Protein AF-A0A4V5PQX5-F1 (afdb_monomer)

Solvent-accessible surface area (backbone atoms only — not comparable to full-atom values): 7626 Å² total; per-residue (Å²): 129,47,77,44,78,38,43,37,79,51,94,68,30,77,44,73,48,63,90,80,36,66,63,8,45,30,37,39,37,31,41,56,59,73,86,83,55,95,91,57,80,76,55,46,32,39,42,31,38,39,32,34,39,62,54,90,82,77,49,93,65,77,46,75,48,79,41,60,74,41,78,43,67,68,78,86,51,63,63,42,71,39,34,39,34,34,36,57,45,34,53,44,33,40,39,43,49,46,42,51,78,71,55,86,45,55,33,40,39,38,43,41,62,45,86,37,58,74,92,56,52,34,59,43,72,50,86,76,75,85,78,83,123

Structure (mmCIF, N/CA/C/O backbone):
data_AF-A0A4V5PQX5-F1
#
_entry.id   AF-A0A4V5PQX5-F1
#
loop_
_atom_site.group_PDB
_atom_site.id
_atom_site.type_symbol
_atom_site.label_atom_id
_atom_site.label_alt_id
_atom_site.label_comp_id
_atom_site.label_asym_id
_atom_site.label_entity_id
_atom_site.label_seq_id
_atom_site.pdbx_PDB_ins_code
_atom_site.Cartn_x
_atom_site.Cartn_y
_atom_site.Cartn_z
_atom_site.occupancy
_atom_site.B_iso_or_equiv
_atom_site.auth_seq_id
_atom_site.auth_comp_id
_atom_site.auth_asym_id
_atom_site.auth_atom_id
_atom_site.pdbx_PDB_model_num
ATOM 1 N N . MET A 1 1 ? -12.149 12.493 0.601 1.00 58.47 1 MET A N 1
ATOM 2 C CA . MET A 1 1 ? -11.239 11.734 -0.302 1.00 58.47 1 MET A CA 1
ATOM 3 C C . MET A 1 1 ? -9.829 12.240 -0.055 1.00 58.47 1 MET A C 1
ATOM 5 O O . MET A 1 1 ? -9.663 13.451 -0.126 1.00 58.47 1 MET A O 1
ATOM 9 N N . SER A 1 2 ? -8.850 11.377 0.241 1.00 69.88 2 SER A N 1
ATOM 10 C CA . SER A 1 2 ? -7.448 11.795 0.415 1.00 69.88 2 SER A CA 1
ATOM 11 C C . SER A 1 2 ? -6.556 11.138 -0.638 1.00 69.88 2 SER A C 1
ATOM 13 O O . SER A 1 2 ? -6.621 9.932 -0.871 1.00 69.88 2 SER A O 1
ATOM 15 N N . VAL A 1 3 ? -5.757 11.960 -1.318 1.00 80.88 3 VAL A N 1
ATOM 16 C CA . VAL A 1 3 ? -4.739 11.525 -2.279 1.00 80.88 3 VAL A CA 1
ATOM 17 C C . VAL A 1 3 ? -3.390 11.927 -1.707 1.00 80.88 3 VAL A C 1
ATOM 19 O O . VAL A 1 3 ? -3.199 13.094 -1.375 1.00 80.88 3 VAL A O 1
ATOM 22 N N . ALA A 1 4 ? -2.471 10.975 -1.614 1.00 88.56 4 ALA A N 1
ATOM 23 C CA . ALA A 1 4 ? -1.102 11.200 -1.175 1.00 88.56 4 ALA A CA 1
ATOM 24 C C . ALA A 1 4 ? -0.114 10.612 -2.184 1.00 88.56 4 ALA A C 1
ATOM 26 O O . ALA A 1 4 ? -0.454 9.718 -2.962 1.00 88.56 4 ALA A O 1
ATOM 27 N N . GLU A 1 5 ? 1.107 11.126 -2.174 1.00 92.00 5 GLU A N 1
ATOM 28 C CA . GLU A 1 5 ? 2.236 10.538 -2.884 1.00 92.00 5 GLU A CA 1
ATOM 29 C C . GLU A 1 5 ? 3.090 9.752 -1.889 1.00 92.00 5 GLU A C 1
ATOM 31 O O . GLU A 1 5 ? 3.275 10.184 -0.750 1.00 92.00 5 GLU A O 1
ATOM 36 N N . ILE A 1 6 ? 3.566 8.587 -2.315 1.00 91.62 6 ILE A N 1
ATOM 37 C CA . ILE A 1 6 ? 4.528 7.765 -1.591 1.00 91.62 6 ILE A CA 1
ATOM 38 C C . ILE A 1 6 ? 5.789 7.621 -2.440 1.00 91.62 6 ILE A C 1
ATOM 40 O O . ILE A 1 6 ? 5.716 7.529 -3.666 1.00 91.62 6 ILE A O 1
ATOM 44 N N . ASP A 1 7 ? 6.937 7.593 -1.783 1.00 91.25 7 ASP A N 1
ATOM 45 C CA . ASP A 1 7 ? 8.255 7.620 -2.408 1.00 91.25 7 ASP A CA 1
ATOM 46 C C . ASP A 1 7 ? 9.102 6.455 -1.895 1.00 91.25 7 ASP A C 1
ATOM 48 O O . ASP A 1 7 ? 9.096 6.154 -0.696 1.00 91.25 7 ASP A O 1
ATOM 52 N N . SER A 1 8 ? 9.811 5.777 -2.798 1.00 90.75 8 SER A N 1
ATOM 53 C CA . SER A 1 8 ? 10.628 4.615 -2.446 1.00 90.75 8 SER A CA 1
ATOM 54 C C . SER A 1 8 ? 11.851 4.963 -1.593 1.00 90.75 8 SER A C 1
ATOM 56 O O . SER A 1 8 ? 12.416 4.088 -0.945 1.00 90.75 8 SER A O 1
ATOM 58 N N . GLU A 1 9 ? 12.282 6.224 -1.603 1.00 91.00 9 GLU A N 1
ATOM 59 C CA . GLU A 1 9 ? 13.392 6.730 -0.787 1.00 91.00 9 GLU A CA 1
ATOM 60 C C . GLU A 1 9 ? 12.913 7.423 0.499 1.00 91.00 9 GLU A C 1
ATOM 62 O O . GLU A 1 9 ? 13.726 7.781 1.357 1.00 91.00 9 GLU A O 1
ATOM 67 N N . ALA A 1 10 ? 11.600 7.611 0.677 1.00 89.62 10 ALA A N 1
ATOM 68 C CA . ALA A 1 10 ? 11.081 8.199 1.903 1.00 89.62 10 ALA A CA 1
ATOM 69 C C . ALA A 1 10 ? 11.298 7.256 3.091 1.00 89.62 10 ALA A C 1
ATOM 71 O O . ALA A 1 10 ? 10.912 6.088 3.079 1.00 89.62 10 ALA A O 1
ATOM 72 N N . ARG A 1 11 ? 11.830 7.811 4.187 1.00 84.75 11 ARG A N 1
ATOM 73 C CA . ARG A 1 11 ? 11.970 7.094 5.465 1.00 84.75 11 ARG A CA 1
ATOM 74 C C . ARG A 1 11 ? 10.629 6.553 5.969 1.00 84.75 11 ARG A C 1
ATOM 76 O O . ARG A 1 11 ? 10.596 5.526 6.641 1.00 84.75 11 ARG A O 1
ATOM 83 N N . GLN A 1 12 ? 9.543 7.273 5.691 1.00 86.00 12 GLN A N 1
ATOM 84 C CA . GLN A 1 12 ? 8.197 6.863 6.054 1.00 86.00 12 GLN A CA 1
ATOM 85 C C . GLN A 1 12 ? 7.172 7.463 5.091 1.00 86.00 12 GLN A C 1
ATOM 87 O O . GLN A 1 12 ? 7.163 8.672 4.871 1.00 86.00 12 GLN A O 1
ATOM 92 N N . ASN A 1 13 ? 6.275 6.623 4.576 1.00 92.62 13 ASN A N 1
ATOM 93 C CA . ASN A 1 13 ? 5.156 7.042 3.740 1.00 92.62 13 ASN A CA 1
ATOM 94 C C . ASN A 1 13 ? 3.856 6.945 4.545 1.00 92.62 13 ASN A C 1
ATOM 96 O O . ASN A 1 13 ? 3.280 5.865 4.667 1.00 92.62 13 ASN A O 1
ATOM 100 N N . ILE A 1 14 ? 3.414 8.056 5.137 1.00 91.69 14 ILE A N 1
ATOM 101 C CA . ILE A 1 14 ? 2.181 8.105 5.934 1.00 91.69 14 ILE A CA 1
ATOM 102 C C . ILE A 1 14 ? 1.049 8.692 5.099 1.00 91.69 14 ILE A C 1
ATOM 104 O O . ILE A 1 14 ? 1.181 9.777 4.539 1.00 91.69 14 ILE A O 1
ATOM 108 N N . VAL A 1 15 ? -0.095 8.012 5.103 1.00 89.69 15 VAL A N 1
ATOM 109 C CA . VAL A 1 15 ? -1.344 8.532 4.551 1.00 89.69 15 VAL A CA 1
ATOM 110 C C . VAL A 1 15 ? -2.418 8.494 5.629 1.00 89.69 15 VAL A C 1
ATOM 112 O O . VAL A 1 15 ? -2.787 7.431 6.137 1.00 89.69 15 VAL A O 1
ATOM 115 N N . GLU A 1 16 ? -2.906 9.671 6.008 1.00 88.75 16 GLU A N 1
ATOM 116 C CA . GLU A 1 16 ? -3.970 9.801 6.998 1.00 88.75 16 GLU A CA 1
ATOM 117 C C . GLU A 1 16 ? -5.338 9.524 6.372 1.00 88.75 16 GLU A C 1
ATOM 119 O O . GLU A 1 16 ? -5.639 9.925 5.239 1.00 88.75 16 GLU A O 1
ATOM 124 N N . THR A 1 17 ? -6.165 8.806 7.126 1.00 86.25 17 THR A N 1
ATOM 125 C CA . THR A 1 17 ? -7.533 8.492 6.725 1.00 86.25 17 THR A CA 1
ATOM 126 C C . THR A 1 17 ? -8.455 9.633 7.127 1.00 86.25 17 THR A C 1
ATOM 128 O O . THR A 1 17 ? -8.325 10.208 8.206 1.00 86.25 17 THR A O 1
ATOM 131 N N . ASP A 1 18 ? -9.424 9.940 6.272 1.00 83.06 18 ASP A N 1
ATOM 132 C CA . ASP A 1 18 ? -10.481 10.890 6.596 1.00 83.06 18 ASP A CA 1
ATOM 133 C C . ASP A 1 18 ? -11.392 10.292 7.693 1.00 83.06 18 ASP A C 1
ATOM 135 O O . ASP A 1 18 ? -11.958 9.210 7.493 1.00 83.06 18 ASP A O 1
ATOM 139 N N . PRO A 1 19 ? -11.579 10.971 8.844 1.00 76.44 19 PRO A N 1
ATOM 140 C CA . PRO A 1 19 ? -12.471 10.521 9.914 1.00 76.44 19 PRO A CA 1
ATOM 141 C C . PRO A 1 19 ? -13.898 10.187 9.458 1.00 76.44 19 PRO A C 1
ATOM 143 O O . PRO A 1 19 ? -14.596 9.436 10.144 1.00 76.44 19 PRO A O 1
ATOM 146 N N . LEU A 1 20 ? -14.334 10.742 8.323 1.00 80.25 20 LEU A N 1
ATOM 147 C CA . LEU A 1 20 ? -15.658 10.544 7.745 1.00 80.25 20 LEU A CA 1
ATOM 148 C C . LEU A 1 20 ? -15.780 9.265 6.898 1.00 80.25 20 LEU A C 1
ATOM 150 O O . LEU A 1 20 ? -16.892 8.929 6.496 1.00 80.25 20 LEU A O 1
ATOM 154 N N . PHE A 1 21 ? -14.704 8.504 6.647 1.00 76.75 21 PHE A N 1
ATOM 155 C CA . PHE A 1 21 ? -14.729 7.298 5.791 1.00 76.75 21 PHE A CA 1
ATOM 156 C C . PHE A 1 21 ? -15.464 6.075 6.372 1.00 76.75 21 PHE A C 1
ATOM 158 O O . PHE A 1 21 ? -15.353 4.967 5.855 1.00 76.75 21 PHE A O 1
ATOM 165 N N . GLY A 1 22 ? -16.301 6.258 7.392 1.00 73.94 22 GLY A N 1
ATOM 166 C CA . GLY A 1 22 ? -17.182 5.200 7.878 1.00 73.94 22 GLY A CA 1
ATOM 167 C C . GLY A 1 22 ? -16.427 4.088 8.607 1.00 73.94 22 GLY A C 1
ATOM 168 O O . GLY A 1 22 ? -15.554 4.368 9.430 1.00 73.94 22 GLY A O 1
ATOM 169 N N . ALA A 1 23 ? -16.843 2.837 8.403 1.00 75.25 23 ALA A N 1
ATOM 170 C CA . ALA A 1 23 ? -16.350 1.679 9.154 1.00 75.25 23 ALA A CA 1
ATOM 171 C C . ALA A 1 23 ? -15.072 1.056 8.574 1.00 75.25 23 ALA A C 1
ATOM 173 O O . ALA A 1 23 ? -14.334 0.424 9.319 1.00 75.25 23 ALA A O 1
ATOM 174 N N . SER A 1 24 ? -14.788 1.252 7.287 1.00 75.06 24 SER A N 1
ATOM 175 C CA . SER A 1 24 ? -13.594 0.717 6.629 1.00 75.06 24 SER A CA 1
ATOM 176 C C . SER A 1 24 ? -13.126 1.642 5.513 1.00 75.06 24 SER A C 1
ATOM 178 O O . SER A 1 24 ? -13.904 2.360 4.885 1.00 75.06 24 SER A O 1
ATOM 180 N N . THR A 1 25 ? -11.818 1.643 5.284 1.00 82.81 25 THR A N 1
ATOM 181 C CA . THR A 1 25 ? -11.166 2.424 4.233 1.00 82.81 25 THR A CA 1
ATOM 182 C C . THR A 1 25 ? -10.426 1.473 3.317 1.00 82.81 25 THR A C 1
ATOM 184 O O . THR A 1 25 ? -9.761 0.549 3.781 1.00 82.81 25 THR A O 1
ATOM 187 N N . HIS A 1 26 ? -10.561 1.689 2.018 1.00 85.44 26 HIS A N 1
ATOM 188 C CA . HIS A 1 26 ? -9.775 1.000 1.009 1.00 85.44 26 HIS A CA 1
ATOM 189 C C . HIS A 1 26 ? -8.708 1.948 0.476 1.00 85.44 26 HIS A C 1
ATOM 191 O O . HIS A 1 26 ? -8.867 3.172 0.489 1.00 85.44 26 HIS A O 1
ATOM 197 N N . CYS A 1 27 ? -7.627 1.359 -0.009 1.00 88.62 27 CYS A N 1
ATOM 198 C CA . CYS A 1 27 ? -6.512 2.060 -0.607 1.00 88.62 27 CYS A CA 1
ATOM 199 C C . CYS A 1 27 ? -6.302 1.558 -2.032 1.00 88.62 27 CYS A C 1
ATOM 201 O O . CYS A 1 27 ? -6.224 0.354 -2.271 1.00 88.62 27 CYS A O 1
ATOM 203 N N . ILE A 1 28 ? -6.141 2.487 -2.966 1.00 89.19 28 ILE A N 1
ATOM 204 C CA . ILE A 1 28 ? -5.715 2.212 -4.334 1.00 89.19 28 ILE A CA 1
ATOM 205 C C . ILE A 1 28 ? -4.303 2.765 -4.502 1.00 89.19 28 ILE A C 1
ATOM 207 O O . ILE A 1 28 ? -4.064 3.944 -4.238 1.00 89.19 28 ILE A O 1
ATOM 211 N N . VAL A 1 29 ? -3.383 1.924 -4.969 1.00 87.31 29 VAL A N 1
ATOM 212 C CA . VAL A 1 29 ? -2.020 2.321 -5.332 1.00 87.31 29 VAL A CA 1
ATOM 213 C C . VAL A 1 29 ? -1.952 2.458 -6.847 1.00 87.31 29 VAL A C 1
ATOM 215 O O . VAL A 1 29 ? -2.251 1.519 -7.587 1.00 87.31 29 VAL A O 1
ATOM 218 N N . ILE A 1 30 ? -1.576 3.645 -7.305 1.00 86.81 30 ILE A N 1
ATOM 219 C CA . ILE A 1 30 ? -1.431 4.004 -8.713 1.00 86.81 30 ILE A CA 1
ATOM 220 C C . ILE A 1 30 ? 0.037 4.310 -8.948 1.00 86.81 30 ILE A C 1
ATOM 222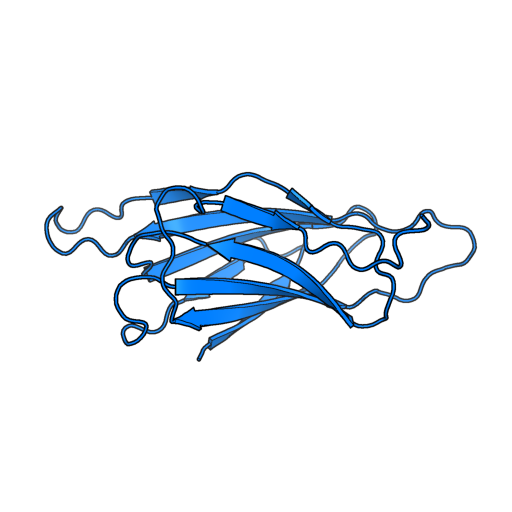 O O . ILE A 1 30 ? 0.579 5.227 -8.333 1.00 86.81 30 ILE A O 1
ATOM 226 N N . MET A 1 31 ? 0.670 3.583 -9.857 1.00 86.25 31 MET A N 1
ATOM 227 C CA . MET A 1 31 ? 2.073 3.805 -10.190 1.00 86.25 31 MET A CA 1
ATOM 228 C C . MET A 1 31 ? 2.216 4.471 -11.547 1.00 86.25 31 MET A C 1
ATOM 230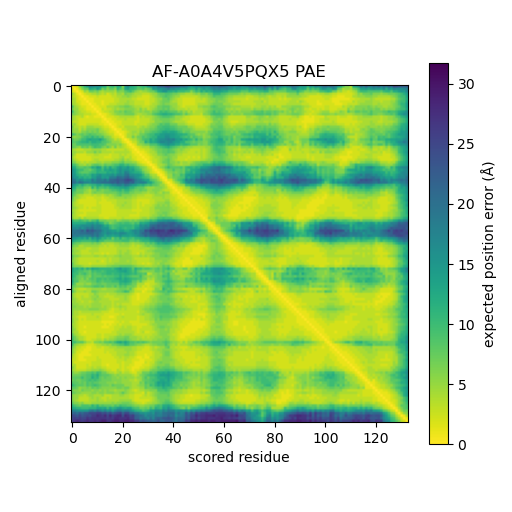 O O . MET A 1 31 ? 1.418 4.231 -12.459 1.00 86.25 31 MET A O 1
ATOM 234 N N . GLU A 1 32 ? 3.237 5.314 -11.656 1.00 77.81 32 GLU A N 1
ATOM 235 C CA . GLU A 1 32 ? 3.707 5.865 -12.919 1.00 77.81 32 GLU A CA 1
ATOM 236 C C . GLU A 1 32 ? 5.049 5.219 -13.267 1.00 77.81 32 GLU A C 1
ATOM 238 O O . GLU A 1 32 ? 5.944 5.124 -12.429 1.00 77.81 32 GLU A O 1
ATOM 243 N N . GLN A 1 33 ? 5.164 4.722 -14.496 1.00 67.75 33 GLN A N 1
ATOM 244 C CA . GLN A 1 33 ? 6.377 4.080 -14.974 1.00 67.75 33 GLN A CA 1
ATOM 245 C C . GLN A 1 33 ? 7.414 5.148 -15.342 1.00 67.75 33 GLN A C 1
ATOM 247 O O . GLN A 1 33 ? 7.102 6.026 -16.158 1.00 67.75 33 GLN A O 1
ATOM 252 N N . PRO A 1 34 ? 8.651 5.073 -14.817 1.00 64.62 34 PRO A N 1
ATOM 253 C CA . PRO A 1 34 ? 9.744 5.863 -15.366 1.00 64.62 34 PRO A CA 1
ATOM 254 C C . PRO A 1 34 ? 10.014 5.438 -16.823 1.00 64.62 34 PRO A C 1
ATOM 256 O O . PRO A 1 34 ? 9.658 4.322 -17.212 1.00 64.62 34 PRO A O 1
ATOM 259 N N . PRO A 1 35 ? 10.624 6.297 -17.659 1.00 64.44 35 PRO A N 1
ATOM 260 C CA . PRO A 1 35 ? 10.969 5.934 -19.030 1.00 64.44 35 PRO A CA 1
ATOM 261 C C . PRO A 1 35 ? 11.744 4.612 -19.071 1.00 64.44 35 PRO A C 1
ATOM 263 O O . PRO A 1 35 ? 12.763 4.468 -18.398 1.00 64.44 35 PRO A O 1
ATOM 266 N N . LEU A 1 36 ? 11.256 3.648 -19.854 1.00 64.12 36 LEU A N 1
ATOM 267 C CA . LEU A 1 36 ? 11.968 2.393 -20.068 1.00 64.12 36 LEU A CA 1
ATOM 268 C C . LEU A 1 36 ? 13.218 2.660 -20.908 1.00 64.12 36 LEU A C 1
ATOM 270 O O . LEU A 1 36 ? 13.124 3.177 -22.022 1.00 64.12 36 LEU A O 1
ATOM 274 N N . VAL A 1 37 ? 14.381 2.282 -20.384 1.00 65.31 37 VAL A N 1
ATOM 275 C CA . VAL A 1 37 ? 15.628 2.230 -21.151 1.00 65.31 37 VAL A CA 1
ATOM 276 C C . VAL A 1 37 ? 15.703 0.844 -21.791 1.00 65.31 37 VAL A C 1
ATOM 278 O O . VAL A 1 37 ? 15.587 -0.153 -21.086 1.00 65.31 37 VAL A O 1
ATOM 281 N N . ALA A 1 38 ? 15.858 0.782 -23.118 1.00 60.28 38 ALA A N 1
ATOM 282 C CA . ALA A 1 38 ? 15.670 -0.435 -23.921 1.00 60.28 38 ALA A CA 1
ATOM 283 C C . ALA A 1 38 ? 16.519 -1.650 -23.486 1.00 60.28 38 ALA A C 1
ATOM 285 O O . ALA A 1 38 ? 16.118 -2.782 -23.737 1.00 60.28 38 ALA A O 1
ATOM 286 N N . ASP A 1 39 ? 17.640 -1.416 -22.798 1.00 71.56 39 ASP A N 1
ATOM 287 C CA . ASP A 1 39 ? 18.592 -2.455 -22.388 1.00 71.56 39 ASP A CA 1
ATOM 288 C C . ASP A 1 39 ? 18.467 -2.876 -20.909 1.00 71.56 39 ASP A C 1
ATOM 290 O O . ASP A 1 39 ? 19.281 -3.662 -20.422 1.00 71.56 39 ASP A O 1
ATOM 294 N N . GLN A 1 40 ? 17.481 -2.359 -20.164 1.00 70.69 40 GLN A N 1
ATOM 295 C CA . GLN A 1 40 ? 17.289 -2.688 -18.746 1.00 70.69 40 GLN A CA 1
ATOM 296 C C . GLN A 1 40 ? 16.071 -3.596 -18.521 1.00 70.69 40 GLN A C 1
ATOM 298 O O . GLN A 1 40 ? 15.051 -3.442 -19.200 1.00 70.69 40 GLN A O 1
ATOM 303 N N . PRO A 1 41 ? 16.142 -4.541 -17.559 1.00 74.44 41 PRO A N 1
ATOM 304 C CA . PRO A 1 41 ? 14.973 -5.321 -17.177 1.00 74.44 41 PRO A CA 1
ATOM 305 C C . PRO A 1 41 ? 13.860 -4.389 -16.668 1.00 74.44 41 PRO A C 1
ATOM 307 O O . PRO A 1 41 ? 14.159 -3.345 -16.079 1.00 74.44 41 PRO A O 1
ATOM 310 N N . PRO A 1 42 ? 12.576 -4.744 -16.864 1.00 77.44 42 PRO A N 1
ATOM 311 C CA . PRO A 1 42 ? 11.485 -3.952 -16.323 1.00 77.44 42 PRO A CA 1
ATOM 312 C C . PRO A 1 42 ? 11.600 -3.848 -14.797 1.00 77.44 42 PRO A C 1
ATOM 314 O O . PRO A 1 42 ? 11.834 -4.872 -14.150 1.00 77.44 42 PRO A O 1
ATOM 317 N N . PRO A 1 43 ? 11.394 -2.653 -14.223 1.00 79.94 43 PRO A N 1
ATOM 318 C CA . PRO A 1 43 ? 11.440 -2.467 -12.781 1.00 79.94 43 PRO A CA 1
ATOM 319 C C . PRO A 1 43 ? 10.385 -3.307 -12.059 1.00 79.94 43 PRO A C 1
ATOM 321 O O . PRO A 1 43 ? 9.264 -3.490 -12.557 1.00 79.94 43 PRO A O 1
ATOM 324 N N . GLN A 1 44 ? 10.739 -3.769 -10.864 1.00 86.00 44 GLN A N 1
ATOM 325 C CA . GLN A 1 44 ? 9.814 -4.341 -9.897 1.00 86.00 44 GLN A CA 1
ATOM 326 C C . GLN A 1 44 ? 9.742 -3.469 -8.655 1.00 86.00 44 GLN A C 1
ATOM 328 O O . GLN A 1 44 ? 10.723 -2.886 -8.185 1.00 86.00 44 GLN A O 1
ATOM 333 N N . TRP A 1 45 ? 8.556 -3.444 -8.065 1.00 89.19 45 TRP A N 1
ATOM 334 C CA . TRP A 1 45 ? 8.315 -2.695 -6.848 1.00 89.19 45 TRP A CA 1
ATOM 335 C C . TRP A 1 45 ? 7.721 -3.574 -5.772 1.00 89.19 45 TRP A C 1
ATOM 337 O O . TRP A 1 45 ? 6.974 -4.507 -6.061 1.00 89.19 45 TRP A O 1
ATOM 347 N N . ARG A 1 46 ? 8.028 -3.267 -4.515 1.00 92.25 46 ARG A N 1
ATOM 348 C CA . ARG A 1 46 ? 7.421 -3.940 -3.365 1.00 92.25 46 ARG A CA 1
ATOM 349 C C . ARG A 1 46 ? 6.594 -2.944 -2.588 1.00 92.25 46 ARG A C 1
ATOM 351 O O . ARG A 1 46 ? 7.075 -1.859 -2.269 1.00 92.25 46 ARG A O 1
ATOM 358 N N . VAL A 1 47 ? 5.356 -3.318 -2.294 1.00 91.69 47 VAL A N 1
ATOM 359 C CA . VAL A 1 47 ? 4.432 -2.505 -1.504 1.00 91.69 47 VAL A CA 1
ATOM 360 C C . VAL A 1 47 ? 3.959 -3.332 -0.322 1.00 91.69 47 VAL A C 1
ATOM 362 O O . VAL A 1 47 ? 3.444 -4.434 -0.499 1.00 91.69 47 VAL A O 1
ATOM 365 N N . SER A 1 48 ? 4.104 -2.791 0.880 1.00 92.56 48 SER A N 1
ATOM 366 C CA . SER A 1 48 ? 3.423 -3.278 2.080 1.00 92.56 48 SER A CA 1
ATOM 367 C C . SER A 1 48 ? 2.864 -2.106 2.877 1.00 92.56 48 SER A C 1
ATOM 369 O O . SER A 1 48 ? 3.211 -0.946 2.627 1.00 92.56 48 SER A O 1
ATOM 371 N N . ALA A 1 49 ? 1.957 -2.389 3.809 1.00 93.06 49 ALA A N 1
ATOM 372 C CA . ALA A 1 49 ? 1.341 -1.359 4.631 1.00 93.06 49 ALA A CA 1
ATOM 373 C C . ALA A 1 49 ? 1.084 -1.852 6.055 1.00 93.06 49 ALA A C 1
ATOM 375 O O . ALA A 1 49 ? 0.580 -2.954 6.249 1.00 93.06 49 ALA A O 1
ATOM 376 N N . THR A 1 50 ? 1.357 -0.990 7.027 1.00 93.25 50 THR A N 1
ATOM 377 C CA . THR A 1 50 ? 0.931 -1.140 8.419 1.00 93.25 50 THR A CA 1
ATOM 378 C C . THR A 1 50 ? -0.201 -0.158 8.691 1.00 93.25 50 THR A C 1
ATOM 380 O O . THR A 1 50 ? -0.096 1.038 8.400 1.00 93.25 50 THR A O 1
ATOM 383 N N . LEU A 1 51 ? -1.293 -0.657 9.255 1.00 91.38 51 LEU A N 1
ATOM 384 C CA . LEU A 1 51 ? -2.499 0.101 9.561 1.00 91.38 51 LEU A CA 1
ATOM 385 C C . LEU A 1 51 ? -2.530 0.421 11.044 1.00 91.38 51 LEU A C 1
ATOM 387 O O . LEU A 1 51 ? -2.447 -0.489 11.862 1.00 91.38 51 LEU A O 1
ATOM 391 N N . THR A 1 52 ? -2.720 1.687 11.395 1.00 91.62 52 THR A N 1
ATOM 392 C CA . THR A 1 52 ? -3.120 2.068 12.752 1.00 91.62 52 THR A CA 1
ATOM 393 C C . THR A 1 52 ? -4.637 2.122 12.801 1.00 91.62 52 THR A C 1
ATOM 395 O O . THR A 1 52 ? -5.256 2.897 12.066 1.00 91.62 52 THR A O 1
ATOM 398 N N . LEU A 1 53 ? -5.243 1.300 13.650 1.00 88.06 53 LEU A N 1
ATOM 399 C CA . LEU A 1 53 ? -6.691 1.199 13.785 1.00 88.06 53 LEU A CA 1
ATOM 400 C C . LEU A 1 53 ? -7.222 2.247 14.757 1.00 88.06 53 LEU A C 1
ATOM 402 O O . LEU A 1 53 ? -6.598 2.548 15.775 1.00 88.06 53 LEU A O 1
ATOM 406 N N . ARG A 1 54 ? -8.414 2.761 14.456 1.00 79.12 54 ARG A N 1
ATOM 407 C CA . ARG A 1 54 ? -9.179 3.600 15.373 1.00 79.12 54 ARG A CA 1
ATOM 408 C C . ARG A 1 54 ? -10.115 2.709 16.174 1.00 79.12 54 ARG A C 1
ATOM 410 O O . ARG A 1 54 ? -11.206 2.382 15.708 1.00 79.12 54 ARG A O 1
ATOM 417 N N . ASP A 1 55 ? -9.689 2.341 17.373 1.00 69.06 55 ASP A N 1
ATOM 418 C CA . ASP A 1 55 ? -10.524 1.618 18.324 1.00 69.06 55 ASP A CA 1
ATOM 419 C C . ASP A 1 55 ? -10.997 2.564 19.438 1.00 69.06 55 ASP A C 1
ATOM 421 O O . ASP A 1 55 ? -10.198 3.103 20.199 1.00 69.06 55 ASP A O 1
ATOM 425 N N . ASN A 1 56 ? -12.311 2.788 19.524 1.00 60.56 56 ASN A N 1
ATOM 426 C CA . ASN A 1 56 ? -12.907 3.617 20.576 1.00 60.56 56 ASN A CA 1
ATOM 427 C C . ASN A 1 56 ? -13.124 2.844 21.895 1.00 60.56 56 ASN A C 1
ATOM 429 O O . ASN A 1 56 ? -13.440 3.459 22.911 1.00 60.56 56 ASN A O 1
ATOM 433 N N . VAL A 1 57 ? -13.002 1.515 21.879 1.00 65.12 57 VAL A N 1
ATOM 434 C CA . VAL A 1 57 ? -13.303 0.594 22.986 1.00 65.12 57 VAL A CA 1
ATOM 435 C C . VAL A 1 57 ? -12.024 0.139 23.698 1.00 65.12 57 VAL A C 1
ATOM 437 O O . VAL A 1 57 ? -12.020 0.042 24.923 1.00 65.12 57 VAL A O 1
ATOM 440 N N . LEU A 1 58 ? -10.921 -0.080 22.972 1.00 58.69 58 LEU A N 1
ATOM 441 C CA . LEU A 1 58 ? -9.639 -0.559 23.530 1.00 58.69 58 LEU A CA 1
ATOM 442 C C . LEU A 1 58 ? -8.760 0.533 24.186 1.00 58.69 58 LEU A C 1
ATOM 444 O O . LEU A 1 58 ? -7.651 0.253 24.645 1.00 58.69 58 LEU A O 1
ATOM 448 N N . GLY A 1 59 ? -9.253 1.769 24.299 1.00 59.12 59 GLY A N 1
ATOM 449 C CA . GLY A 1 59 ? -8.538 2.879 24.939 1.00 59.12 59 GLY A CA 1
ATOM 450 C C . GLY A 1 59 ? -7.549 3.598 24.009 1.00 59.12 59 GLY A C 1
ATOM 451 O O . GLY A 1 59 ? -7.659 3.539 22.794 1.00 59.12 59 GLY A O 1
ATOM 452 N N . LYS A 1 60 ? -6.583 4.337 24.579 1.00 62.25 60 LYS A N 1
ATOM 453 C CA . LYS A 1 60 ? -5.650 5.211 23.826 1.00 62.25 60 LYS A CA 1
ATOM 454 C C . LYS A 1 60 ? -4.508 4.475 23.113 1.00 62.25 60 LYS A C 1
ATOM 456 O O . LYS A 1 60 ? -3.685 5.125 22.471 1.00 62.25 60 LYS A O 1
ATOM 461 N N . ASN A 1 61 ? -4.404 3.158 23.272 1.00 71.06 61 ASN A N 1
ATOM 462 C CA . ASN A 1 61 ? -3.288 2.410 22.710 1.00 71.06 61 ASN A CA 1
ATOM 463 C C . ASN A 1 61 ? -3.554 2.129 21.227 1.00 71.06 61 ASN A C 1
ATOM 465 O O . ASN A 1 61 ? -4.567 1.503 20.910 1.00 71.06 61 ASN A O 1
ATOM 469 N N . PRO A 1 62 ? -2.670 2.569 20.316 1.00 75.00 62 PRO A N 1
ATOM 470 C CA . PRO A 1 62 ? -2.846 2.315 18.897 1.00 75.00 62 PRO A CA 1
ATOM 471 C C . PRO A 1 62 ? -2.716 0.815 18.627 1.00 75.00 62 PRO A C 1
ATOM 473 O O . PRO A 1 62 ? -1.678 0.213 18.899 1.00 75.00 62 PRO A O 1
ATOM 476 N N . VAL A 1 63 ? -3.768 0.215 18.074 1.00 87.25 63 VAL A N 1
ATOM 477 C CA . VAL A 1 63 ? -3.714 -1.158 17.564 1.00 87.25 63 VAL A CA 1
ATOM 478 C C . VAL A 1 63 ? -3.154 -1.107 16.150 1.00 87.25 63 VAL A C 1
ATOM 480 O O . VAL A 1 63 ? -3.612 -0.306 15.33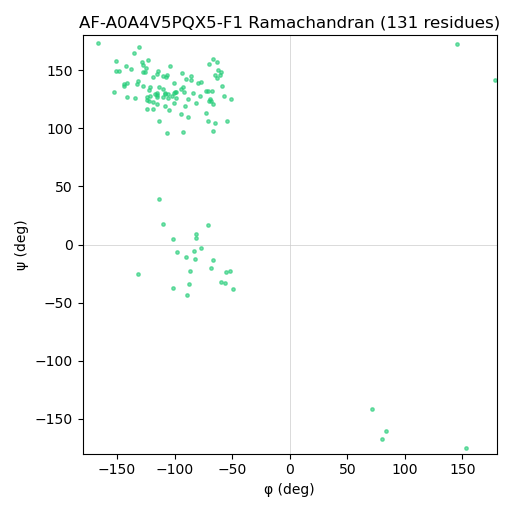2 1.00 87.25 63 VAL A O 1
ATOM 483 N N . GLN A 1 64 ? -2.158 -1.943 15.867 1.00 90.44 64 GLN A N 1
ATOM 484 C CA . GLN A 1 64 ? -1.542 -2.038 14.549 1.00 90.44 64 GLN A CA 1
ATOM 485 C C . GLN A 1 64 ? -1.896 -3.355 13.866 1.00 90.44 64 GLN A C 1
ATOM 487 O O . GLN A 1 64 ? -2.019 -4.388 14.522 1.00 90.44 64 GLN A O 1
ATOM 492 N N . ALA A 1 65 ? -2.056 -3.303 12.547 1.00 88.94 65 ALA A N 1
ATOM 493 C CA . ALA A 1 65 ? -2.249 -4.475 11.707 1.00 88.94 65 ALA A CA 1
ATOM 494 C C . ALA A 1 65 ? -1.359 -4.382 10.468 1.00 88.94 65 ALA A C 1
ATOM 496 O O . ALA A 1 65 ? -1.424 -3.398 9.730 1.00 88.94 65 ALA A O 1
ATOM 497 N N . ASP A 1 66 ? -0.549 -5.409 10.235 1.00 91.38 66 ASP A N 1
ATOM 498 C CA . ASP A 1 66 ? 0.329 -5.483 9.072 1.00 91.38 66 ASP A CA 1
ATOM 499 C C . ASP A 1 66 ? -0.366 -6.200 7.915 1.00 91.38 66 ASP A C 1
ATOM 501 O O . ASP A 1 66 ? -0.934 -7.283 8.075 1.00 91.38 66 ASP A O 1
ATOM 505 N N . LEU A 1 67 ? -0.305 -5.594 6.733 1.00 90.31 67 LEU A N 1
ATOM 506 C CA . LEU A 1 67 ? -0.714 -6.217 5.483 1.00 90.31 67 LEU A CA 1
ATOM 507 C C . LEU A 1 67 ? 0.495 -6.864 4.792 1.00 90.31 67 LEU A C 1
ATOM 509 O O . LEU A 1 67 ? 1.613 -6.346 4.892 1.00 90.31 67 LEU A O 1
ATOM 513 N N . PRO A 1 68 ? 0.292 -7.974 4.058 1.00 88.56 68 PRO A N 1
ATOM 514 C CA . PRO A 1 68 ? 1.380 -8.673 3.388 1.00 88.56 68 PRO A CA 1
ATOM 515 C C . PRO A 1 68 ? 2.055 -7.794 2.331 1.00 88.56 68 PRO A C 1
ATOM 517 O O . PRO A 1 68 ? 1.420 -6.957 1.688 1.00 88.56 68 PRO A O 1
ATOM 520 N N . THR A 1 69 ? 3.347 -8.033 2.119 1.00 92.19 69 THR A N 1
ATOM 521 C CA . THR A 1 69 ? 4.098 -7.423 1.020 1.00 92.19 69 THR A CA 1
ATOM 522 C C . THR A 1 69 ? 3.696 -8.050 -0.307 1.00 92.19 69 THR A C 1
ATOM 524 O O . THR A 1 69 ? 3.710 -9.272 -0.447 1.00 92.19 69 THR A O 1
ATOM 527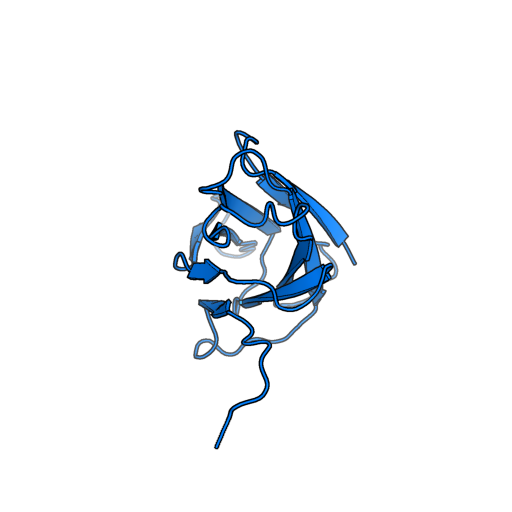 N N . VAL A 1 70 ? 3.416 -7.213 -1.302 1.00 91.75 70 VAL A N 1
ATOM 528 C CA . VAL A 1 70 ? 3.182 -7.638 -2.685 1.00 91.75 70 VAL A CA 1
ATOM 529 C C . VAL A 1 70 ? 4.264 -7.110 -3.612 1.00 91.75 70 VAL A C 1
ATOM 531 O O . VAL A 1 70 ? 4.821 -6.035 -3.383 1.00 91.75 70 VAL A O 1
ATOM 534 N N . VAL A 1 71 ? 4.545 -7.870 -4.670 1.00 90.44 71 VAL A N 1
ATOM 535 C CA . VAL A 1 71 ? 5.435 -7.458 -5.759 1.00 90.44 71 VAL A CA 1
ATOM 536 C C . VAL A 1 71 ? 4.585 -6.951 -6.919 1.00 90.44 71 VAL A C 1
ATOM 538 O O . VAL A 1 71 ? 3.635 -7.611 -7.333 1.00 90.44 71 VAL A O 1
ATOM 541 N N . VAL A 1 72 ? 4.931 -5.781 -7.437 1.00 86.25 72 VAL A N 1
ATOM 542 C CA . VAL A 1 72 ? 4.271 -5.108 -8.553 1.00 86.25 72 VAL A CA 1
ATOM 543 C C . VAL A 1 72 ? 5.228 -5.060 -9.742 1.00 86.25 72 VAL A C 1
ATOM 545 O O . VAL A 1 72 ? 6.392 -4.703 -9.576 1.00 86.25 72 VAL A O 1
ATOM 548 N N . GLY A 1 73 ? 4.725 -5.360 -10.942 1.00 74.50 73 GLY A N 1
ATOM 549 C CA . GLY A 1 73 ? 5.422 -5.159 -12.217 1.00 74.50 73 GLY A CA 1
ATOM 550 C C . GLY A 1 73 ? 5.099 -6.243 -13.258 1.00 74.50 73 GLY A C 1
ATOM 551 O O . GLY A 1 73 ? 4.459 -7.237 -12.914 1.00 74.50 73 GLY A O 1
ATOM 552 N N . PRO A 1 74 ? 5.553 -6.089 -14.518 1.00 73.12 74 PRO A N 1
ATOM 553 C CA . PRO A 1 74 ? 5.877 -4.825 -15.185 1.00 73.12 74 PRO A CA 1
ATOM 554 C C . PRO A 1 74 ? 4.608 -4.007 -15.480 1.00 73.12 74 PRO A C 1
ATOM 556 O O . PRO A 1 74 ? 3.512 -4.555 -15.601 1.00 73.12 74 PRO A O 1
ATOM 559 N N . LEU A 1 75 ? 4.738 -2.683 -15.609 1.00 75.44 75 LEU A N 1
ATOM 560 C CA . LEU A 1 75 ? 3.606 -1.851 -16.027 1.00 75.44 75 LEU A CA 1
ATOM 561 C C . LEU A 1 75 ? 3.389 -1.971 -17.539 1.00 75.44 75 LEU A C 1
ATOM 563 O O . LEU A 1 75 ? 4.351 -2.009 -18.301 1.00 75.44 75 LEU A O 1
ATOM 567 N N . ILE A 1 76 ? 2.124 -2.035 -17.969 1.00 72.25 76 ILE A N 1
ATOM 568 C CA . ILE A 1 76 ? 1.776 -2.070 -19.401 1.00 72.25 76 ILE A CA 1
ATOM 569 C C . ILE A 1 76 ? 1.646 -0.656 -19.964 1.00 72.25 76 ILE A C 1
ATOM 571 O O . ILE A 1 76 ? 1.964 -0.408 -21.124 1.00 72.25 76 ILE A O 1
ATOM 575 N N . HIS A 1 77 ? 1.174 0.278 -19.140 1.00 72.81 77 HIS A N 1
ATOM 576 C CA . HIS A 1 77 ? 0.955 1.666 -19.523 1.00 72.81 77 HIS A CA 1
ATOM 577 C C . HIS A 1 77 ? 1.727 2.607 -18.608 1.00 72.81 77 HIS A C 1
ATOM 579 O O . HIS A 1 77 ? 2.004 2.284 -17.453 1.00 72.81 77 HIS A O 1
ATOM 585 N N . LYS A 1 78 ? 1.968 3.827 -19.109 1.00 73.81 78 LYS A N 1
ATOM 586 C CA . LYS A 1 78 ? 2.673 4.890 -18.383 1.00 73.81 78 LYS A CA 1
ATOM 587 C C . LYS A 1 78 ? 2.126 5.107 -16.970 1.00 73.81 78 LYS A C 1
ATOM 589 O O . LYS A 1 78 ? 2.904 5.353 -16.063 1.00 73.81 78 LYS A O 1
ATOM 594 N N . ARG A 1 79 ? 0.808 5.011 -16.770 1.00 80.69 79 ARG A N 1
ATOM 595 C CA . ARG A 1 79 ? 0.171 5.135 -15.456 1.00 80.69 79 ARG A CA 1
ATOM 596 C C . ARG A 1 79 ? -0.976 4.145 -15.322 1.00 80.69 79 ARG A C 1
ATOM 598 O O . ARG A 1 79 ? -1.876 4.149 -16.159 1.00 80.69 79 ARG A O 1
ATOM 605 N N . GLN A 1 80 ? -0.973 3.342 -14.263 1.00 81.94 80 GLN A N 1
ATOM 606 C CA . GLN A 1 80 ? -2.037 2.369 -14.005 1.00 81.94 80 GLN A CA 1
ATOM 607 C C . GLN A 1 80 ? -2.218 2.099 -12.511 1.00 81.94 80 GLN A C 1
ATOM 609 O O . GLN A 1 80 ? -1.321 2.345 -11.700 1.00 81.94 80 GLN A O 1
ATOM 614 N N . VAL A 1 81 ? -3.406 1.611 -12.148 1.00 82.69 81 VAL A N 1
ATOM 615 C CA . VAL A 1 81 ? -3.616 0.996 -10.835 1.00 82.69 81 VAL A CA 1
ATOM 616 C C . VAL A 1 81 ? -2.720 -0.237 -10.768 1.00 82.69 81 VAL A C 1
ATOM 618 O O . VAL A 1 81 ? -2.482 -0.883 -11.777 1.00 82.69 81 VAL A O 1
ATOM 621 N N . VAL A 1 82 ? -2.151 -0.540 -9.613 1.00 86.00 82 VAL A N 1
ATOM 622 C CA . VAL A 1 82 ? -1.266 -1.709 -9.488 1.00 86.00 82 VAL A CA 1
ATOM 623 C C . VAL A 1 82 ? -1.582 -2.570 -8.295 1.00 86.00 82 VAL A C 1
ATOM 625 O O . VAL A 1 82 ? -1.282 -3.757 -8.301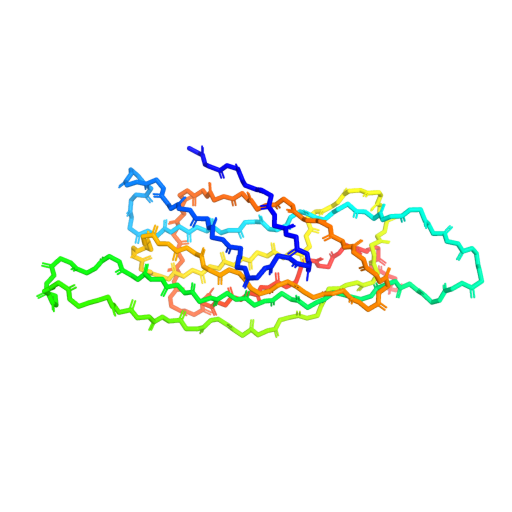 1.00 86.00 82 VAL A O 1
ATOM 628 N N . ALA A 1 83 ? -2.186 -1.980 -7.271 1.00 88.56 83 ALA A N 1
ATOM 629 C CA . ALA A 1 83 ? -2.572 -2.700 -6.087 1.00 88.56 83 ALA A CA 1
ATOM 630 C C . ALA A 1 83 ? -3.791 -2.052 -5.440 1.00 88.56 83 ALA A C 1
ATOM 632 O O . ALA A 1 83 ? -3.980 -0.833 -5.494 1.00 88.56 83 ALA A O 1
ATOM 633 N N . MET A 1 84 ? -4.595 -2.884 -4.796 1.00 89.19 84 MET A N 1
ATOM 634 C CA . MET A 1 84 ? -5.679 -2.470 -3.921 1.00 89.19 84 MET A CA 1
ATOM 635 C C . MET A 1 84 ? -5.438 -3.065 -2.544 1.00 89.19 84 MET A C 1
ATOM 637 O O . MET A 1 84 ? -5.249 -4.271 -2.431 1.00 89.19 84 MET A O 1
ATOM 641 N N . ALA A 1 85 ? -5.462 -2.242 -1.504 1.00 89.31 85 ALA A N 1
ATOM 642 C CA . ALA A 1 85 ? -5.392 -2.707 -0.130 1.00 89.31 85 ALA A CA 1
ATOM 643 C C . ALA A 1 85 ? -6.739 -2.508 0.567 1.00 89.31 85 ALA A C 1
ATOM 645 O O . ALA A 1 85 ? -7.373 -1.455 0.444 1.00 89.31 85 ALA A O 1
ATOM 646 N N . LYS A 1 86 ? -7.187 -3.538 1.279 1.00 89.69 86 LYS A N 1
ATOM 647 C CA . LYS A 1 86 ? -8.490 -3.589 1.944 1.00 89.69 86 LYS A CA 1
ATOM 648 C C . LYS A 1 86 ? -8.322 -4.057 3.384 1.00 89.69 86 LYS A C 1
ATOM 650 O O . LYS A 1 86 ? -7.527 -4.956 3.658 1.00 89.69 86 LYS A O 1
ATOM 655 N N . TYR A 1 87 ? -9.090 -3.456 4.292 1.00 88.12 87 TYR A N 1
ATOM 656 C CA . TYR A 1 87 ? -9.114 -3.846 5.698 1.00 88.12 87 TYR A CA 1
ATOM 657 C C . TYR A 1 87 ? -10.526 -3.715 6.291 1.00 88.12 87 TYR A C 1
ATOM 659 O O . TYR A 1 87 ? -11.188 -2.704 6.040 1.00 88.12 87 TYR A O 1
ATOM 667 N N . PRO A 1 88 ? -11.005 -4.695 7.082 1.00 86.62 88 PRO A N 1
ATOM 668 C CA . PRO A 1 88 ? -12.396 -4.763 7.546 1.00 86.62 88 PRO A CA 1
ATOM 669 C C . PRO A 1 88 ? -12.714 -3.873 8.764 1.00 86.62 88 PRO A C 1
ATOM 671 O O . PRO A 1 88 ? -13.787 -4.003 9.346 1.00 86.62 88 PRO A O 1
ATOM 674 N N . ALA A 1 89 ? -11.801 -2.990 9.180 1.00 85.44 89 ALA A N 1
ATOM 675 C CA . ALA A 1 89 ? -11.980 -2.134 10.354 1.00 85.44 89 ALA A CA 1
ATOM 676 C C . ALA A 1 89 ? -11.660 -0.665 10.064 1.00 85.44 89 ALA A C 1
ATOM 678 O O . ALA A 1 89 ? -11.095 -0.316 9.022 1.00 85.44 89 ALA A O 1
ATOM 679 N N . ARG A 1 90 ? -11.997 0.203 11.025 1.00 87.06 90 ARG A N 1
ATOM 680 C CA . ARG A 1 90 ? -11.770 1.640 10.909 1.00 87.06 90 A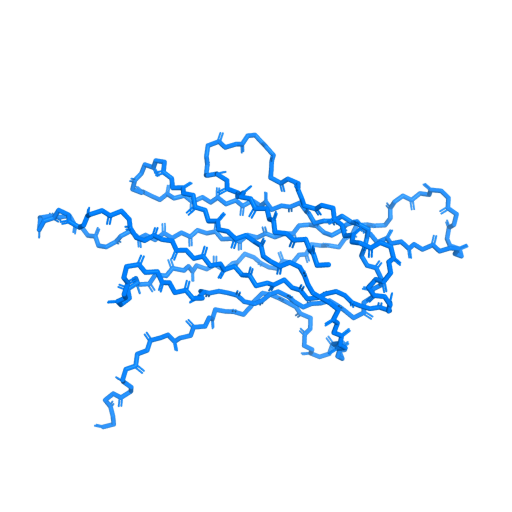RG A CA 1
ATOM 681 C C . ARG A 1 90 ? -10.280 1.923 11.060 1.00 87.06 90 ARG A C 1
ATOM 683 O O . ARG A 1 90 ? -9.712 1.746 12.134 1.00 87.06 90 ARG A O 1
ATOM 690 N N . VAL A 1 91 ? -9.663 2.378 9.979 1.00 87.62 91 VAL A N 1
ATOM 691 C CA . VAL A 1 91 ? -8.247 2.749 9.945 1.00 87.62 91 VAL A CA 1
ATOM 692 C C . VAL A 1 91 ? -8.124 4.248 10.193 1.00 87.62 91 VAL A C 1
ATOM 694 O O . VAL A 1 91 ? -8.860 5.041 9.615 1.00 87.62 91 VAL A O 1
ATOM 697 N N . GLU A 1 92 ? -7.208 4.642 11.067 1.00 89.06 92 GLU A N 1
ATOM 698 C CA . GLU A 1 92 ? -6.823 6.040 11.264 1.00 89.06 92 GLU A CA 1
ATOM 699 C C . GLU A 1 92 ? -5.686 6.428 10.321 1.00 89.06 92 GLU A C 1
ATOM 701 O O . GLU A 1 92 ? -5.714 7.484 9.687 1.00 89.06 92 GLU A O 1
ATOM 706 N N . ARG A 1 93 ? -4.691 5.549 10.186 1.00 91.12 93 ARG A N 1
ATOM 707 C CA . ARG A 1 93 ? -3.463 5.830 9.444 1.00 91.12 93 ARG A CA 1
ATOM 708 C C . ARG A 1 93 ? -2.990 4.613 8.669 1.00 91.12 93 ARG A C 1
ATOM 710 O O . ARG A 1 93 ? -2.963 3.511 9.208 1.00 91.12 93 ARG A O 1
ATOM 717 N N . TRP A 1 94 ? -2.540 4.852 7.445 1.00 92.56 94 TRP A N 1
ATOM 718 C CA . TRP A 1 94 ? -1.816 3.888 6.626 1.00 92.56 94 TRP A CA 1
A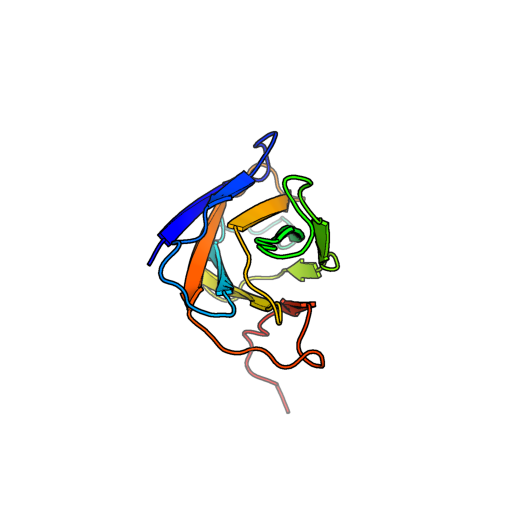TOM 719 C C . TRP A 1 94 ? -0.339 4.277 6.594 1.00 92.56 94 TRP A C 1
ATOM 721 O O . TRP A 1 94 ? -0.007 5.417 6.271 1.00 92.56 94 TRP A O 1
ATOM 731 N N . SER A 1 95 ? 0.546 3.348 6.939 1.00 93.44 95 SER A N 1
ATOM 732 C CA . SER A 1 95 ? 1.998 3.523 6.844 1.00 93.44 95 SER A CA 1
ATOM 733 C C . SER A 1 95 ? 2.535 2.568 5.789 1.00 93.44 95 SER A C 1
ATOM 735 O O . SER A 1 95 ? 2.579 1.365 6.021 1.00 93.44 95 SER A O 1
ATOM 737 N N . PHE A 1 96 ? 2.916 3.090 4.629 1.00 92.31 96 PHE A N 1
ATOM 738 C CA . PHE A 1 96 ? 3.403 2.289 3.513 1.00 92.31 96 PHE A CA 1
ATOM 739 C C . PHE A 1 96 ? 4.914 2.098 3.574 1.00 92.31 96 PHE A C 1
ATOM 741 O O . PHE A 1 96 ? 5.675 3.024 3.874 1.00 92.31 96 PHE A O 1
ATOM 748 N N . ARG A 1 97 ? 5.347 0.901 3.190 1.00 92.75 97 ARG A N 1
ATOM 749 C CA . ARG A 1 97 ? 6.713 0.629 2.758 1.00 92.75 97 ARG A CA 1
ATOM 750 C C . ARG A 1 97 ? 6.675 0.393 1.257 1.00 92.75 97 ARG A C 1
ATOM 752 O O . ARG A 1 97 ? 5.976 -0.502 0.786 1.00 92.75 97 ARG A O 1
ATOM 759 N N . PHE A 1 98 ? 7.394 1.235 0.528 1.00 91.88 98 PHE A N 1
ATOM 760 C CA . PHE A 1 98 ? 7.475 1.198 -0.923 1.00 91.88 98 PHE A CA 1
ATOM 761 C C . PHE A 1 98 ? 8.939 1.073 -1.315 1.00 91.88 98 PHE A C 1
ATOM 763 O O . PHE A 1 98 ? 9.762 1.863 -0.870 1.00 91.88 98 PHE A O 1
ATOM 770 N N . GLU A 1 99 ? 9.268 0.055 -2.098 1.00 91.56 99 GLU A N 1
ATOM 771 C CA . GLU A 1 99 ? 10.633 -0.216 -2.544 1.00 91.56 99 GLU A CA 1
ATOM 772 C C . GLU A 1 99 ? 10.663 -0.361 -4.059 1.00 91.56 99 GLU A C 1
ATOM 774 O O . GLU A 1 99 ? 9.707 -0.853 -4.661 1.00 91.56 99 GLU A O 1
ATOM 779 N N . SER A 1 100 ? 11.783 0.033 -4.654 1.00 89.06 100 SER A N 1
ATOM 780 C CA . SER A 1 100 ? 12.051 -0.028 -6.088 1.00 89.06 100 SER A CA 1
ATOM 781 C C . SER A 1 100 ? 13.429 -0.640 -6.303 1.00 89.06 100 SER A C 1
ATOM 783 O O . SER A 1 100 ? 14.365 -0.323 -5.566 1.00 89.06 100 SER A O 1
ATOM 785 N N . ASP A 1 101 ? 13.561 -1.517 -7.292 1.00 86.75 101 ASP A N 1
ATOM 786 C CA . ASP A 1 101 ? 14.848 -2.093 -7.696 1.00 86.75 101 ASP A CA 1
ATOM 787 C C . ASP A 1 101 ? 15.578 -1.273 -8.778 1.00 86.75 101 ASP A C 1
ATOM 789 O O . ASP A 1 101 ? 16.767 -1.489 -9.008 1.00 86.75 101 ASP A O 1
ATOM 793 N N . ALA A 1 102 ? 14.907 -0.291 -9.389 1.00 83.69 102 ALA A N 1
ATOM 794 C CA . ALA A 1 102 ? 15.427 0.525 -10.489 1.00 83.69 102 ALA A CA 1
ATOM 795 C C . ALA A 1 102 ? 15.631 2.005 -10.108 1.00 83.69 102 ALA A C 1
ATOM 797 O O . ALA A 1 102 ? 15.359 2.912 -10.895 1.00 83.69 102 ALA A O 1
ATOM 798 N N . GLY A 1 103 ? 16.103 2.259 -8.884 1.00 83.69 103 GLY A N 1
ATOM 799 C CA . GLY A 1 103 ? 16.283 3.612 -8.343 1.00 83.69 103 GLY A CA 1
ATOM 800 C C . GLY A 1 103 ? 14.983 4.228 -7.817 1.00 83.69 103 GLY A C 1
ATOM 801 O O . GLY A 1 103 ? 13.988 3.525 -7.630 1.00 83.69 103 GLY A O 1
ATOM 802 N N . ARG A 1 104 ? 14.994 5.540 -7.544 1.00 87.56 104 ARG A N 1
ATOM 803 C CA . ARG A 1 104 ? 13.853 6.253 -6.951 1.00 87.56 104 ARG A CA 1
ATOM 804 C C . ARG A 1 104 ? 12.588 6.110 -7.798 1.00 87.56 104 ARG A C 1
ATOM 806 O O . ARG A 1 104 ? 12.584 6.437 -8.983 1.00 87.56 104 ARG A O 1
ATOM 813 N N . ALA A 1 105 ? 11.500 5.694 -7.163 1.00 87.69 105 ALA A N 1
ATOM 814 C CA . ALA A 1 105 ? 10.170 5.635 -7.745 1.00 87.69 105 ALA A CA 1
ATOM 815 C C . ALA A 1 105 ? 9.168 6.362 -6.845 1.00 87.69 105 ALA A C 1
ATOM 817 O O . ALA A 1 105 ? 9.342 6.434 -5.627 1.00 87.69 105 ALA A O 1
ATOM 818 N N . THR A 1 106 ? 8.082 6.846 -7.444 1.00 90.31 106 THR A N 1
ATOM 819 C CA . THR A 1 106 ? 6.939 7.407 -6.719 1.00 90.31 106 THR A CA 1
ATOM 820 C C . THR A 1 106 ? 5.650 6.698 -7.117 1.00 90.31 106 THR A C 1
ATOM 822 O O . THR A 1 106 ? 5.505 6.165 -8.221 1.00 90.31 106 THR A O 1
ATOM 825 N N . ALA A 1 107 ? 4.696 6.663 -6.194 1.00 90.12 107 ALA A N 1
ATOM 826 C CA . ALA A 1 107 ? 3.360 6.142 -6.432 1.00 90.12 107 ALA A CA 1
ATOM 827 C C . ALA A 1 107 ? 2.323 7.053 -5.779 1.00 90.12 107 ALA A C 1
ATOM 829 O O . ALA A 1 107 ? 2.573 7.703 -4.768 1.00 90.12 107 ALA A O 1
ATOM 830 N N . ARG A 1 108 ? 1.124 7.095 -6.348 1.00 92.31 108 ARG A N 1
ATOM 831 C CA . ARG A 1 108 ? -0.010 7.816 -5.776 1.00 92.31 108 ARG A CA 1
ATOM 832 C C . ARG A 1 108 ? -0.900 6.839 -5.035 1.00 92.31 108 ARG A C 1
ATOM 834 O O . ARG A 1 108 ? -1.370 5.863 -5.614 1.00 92.31 108 ARG A O 1
ATOM 841 N N . VAL A 1 109 ? -1.169 7.142 -3.777 1.00 92.38 109 VAL A N 1
ATOM 842 C CA . VAL A 1 109 ? -2.121 6.425 -2.939 1.00 92.38 109 VAL A CA 1
ATOM 843 C C . VAL A 1 109 ? -3.417 7.214 -2.881 1.00 92.38 109 VAL A C 1
ATOM 845 O O . VAL A 1 109 ? -3.422 8.414 -2.602 1.00 92.38 109 VAL A O 1
ATOM 848 N N . TRP A 1 110 ? -4.528 6.534 -3.134 1.00 91.62 110 TRP A N 1
ATOM 849 C CA . TRP A 1 110 ? -5.861 7.092 -2.979 1.00 91.62 110 TRP A CA 1
ATOM 850 C C . TRP A 1 110 ? -6.637 6.297 -1.938 1.00 91.62 110 TRP A C 1
ATOM 852 O O . TRP A 1 110 ? -6.908 5.111 -2.132 1.00 91.62 110 TRP A O 1
ATOM 862 N N . LEU A 1 111 ? -7.002 6.961 -0.840 1.00 90.88 111 LEU A N 1
ATOM 863 C CA . LEU A 1 111 ? -7.885 6.391 0.168 1.00 90.88 111 LEU A CA 1
ATOM 864 C C . LEU A 1 111 ? -9.336 6.774 -0.119 1.00 90.88 111 LEU A C 1
ATOM 866 O O . LEU A 1 111 ? -9.656 7.942 -0.392 1.00 90.88 111 LEU A O 1
ATOM 870 N N . HIS A 1 112 ? -10.224 5.793 -0.003 1.00 87.56 112 HIS A N 1
ATOM 871 C CA . HIS A 1 112 ? -11.656 5.979 -0.195 1.00 87.56 112 HIS A CA 1
ATOM 872 C C . HIS A 1 112 ? -12.474 5.136 0.796 1.00 87.56 112 HIS A C 1
ATOM 874 O O . HIS A 1 112 ? -12.003 4.089 1.254 1.00 87.56 112 HIS A O 1
ATOM 880 N N . PRO A 1 113 ? -13.708 5.560 1.130 1.00 86.94 113 PRO A N 1
ATOM 881 C CA . PRO A 1 113 ? -14.606 4.737 1.927 1.00 86.94 113 PRO A CA 1
ATOM 882 C C . PRO A 1 113 ? -14.974 3.467 1.156 1.00 86.94 113 PRO A C 1
ATOM 884 O O . PRO A 1 113 ? -15.116 3.479 -0.071 1.00 86.94 113 PRO A O 1
ATOM 887 N N . GLY A 1 114 ? -15.147 2.369 1.878 1.00 83.25 114 GLY A N 1
ATOM 888 C CA . GLY A 1 114 ? -15.558 1.092 1.308 1.00 83.25 114 GLY A CA 1
ATOM 889 C C . GLY A 1 114 ? -15.986 0.125 2.397 1.00 83.25 114 GLY A C 1
ATOM 890 O O . GLY A 1 114 ? -15.845 0.429 3.579 1.00 83.25 114 GLY A O 1
ATOM 891 N N . THR A 1 115 ? -16.508 -1.030 2.006 1.00 81.62 115 THR A N 1
ATOM 892 C CA . THR A 1 115 ? -16.758 -2.169 2.893 1.00 81.62 115 THR A CA 1
ATOM 893 C C . THR A 1 115 ? -15.868 -3.327 2.468 1.00 81.62 115 THR A C 1
ATOM 895 O O . THR A 1 115 ? -15.851 -3.696 1.295 1.00 81.62 115 THR A O 1
ATOM 898 N N . SER A 1 116 ? -15.133 -3.904 3.419 1.00 80.94 116 SER A N 1
ATOM 899 C CA . SER A 1 116 ? -14.346 -5.117 3.192 1.00 80.94 116 SER A CA 1
ATOM 900 C C . SER A 1 116 ? -14.803 -6.196 4.165 1.00 80.94 116 SER A C 1
ATOM 902 O O . SER A 1 116 ? -14.736 -5.967 5.374 1.00 80.94 116 SER A O 1
ATOM 904 N N . PRO A 1 117 ? -15.230 -7.379 3.695 1.00 83.06 117 PRO A N 1
ATOM 905 C CA . PRO A 1 117 ? -15.343 -8.533 4.573 1.00 83.06 117 PRO A CA 1
ATOM 906 C C . PRO A 1 117 ? -13.946 -8.968 5.046 1.00 83.06 117 PRO A C 1
ATOM 908 O O . PRO A 1 117 ? -12.932 -8.659 4.415 1.00 83.06 117 PRO A O 1
ATOM 911 N N . VAL A 1 118 ? -13.887 -9.712 6.154 1.00 81.25 118 VAL A N 1
ATOM 912 C CA . VAL A 1 118 ? -12.622 -10.209 6.735 1.00 81.25 118 VAL A CA 1
ATOM 913 C C . VAL A 1 118 ? -11.858 -11.103 5.752 1.00 81.25 118 VAL A C 1
ATOM 915 O O . VAL A 1 118 ? -10.632 -11.079 5.718 1.00 81.25 118 VAL A O 1
ATOM 918 N N . THR A 1 119 ? -12.578 -11.832 4.898 1.00 84.12 119 THR A N 1
ATOM 919 C CA . THR A 1 119 ? -12.019 -12.700 3.850 1.00 84.12 119 THR A CA 1
ATOM 920 C C . THR A 1 119 ? -11.296 -11.945 2.735 1.00 84.12 119 THR A C 1
ATOM 922 O O . THR A 1 119 ? -10.590 -12.565 1.950 1.00 84.12 119 THR A O 1
ATOM 925 N N . GLU A 1 120 ? -11.465 -10.625 2.648 1.00 81.88 120 GLU A N 1
ATOM 926 C CA . GLU A 1 120 ? -10.824 -9.765 1.647 1.00 81.88 120 GLU A CA 1
ATOM 927 C C . GLU A 1 120 ? -9.755 -8.849 2.262 1.00 81.88 120 GLU A C 1
ATOM 929 O O . GLU A 1 120 ? -9.355 -7.865 1.648 1.00 81.88 120 GLU A O 1
ATOM 934 N N . CYS A 1 121 ? -9.278 -9.150 3.472 1.00 86.56 121 CYS A N 1
ATOM 935 C CA . CYS A 1 121 ? -8.175 -8.421 4.091 1.00 86.56 121 CYS A CA 1
ATOM 936 C C . CYS A 1 121 ? -6.853 -8.702 3.356 1.00 86.56 121 CYS A C 1
ATOM 938 O O . CYS A 1 121 ? -6.450 -9.858 3.228 1.00 86.56 121 CYS A O 1
ATOM 940 N N . GLY A 1 122 ? -6.158 -7.657 2.901 1.00 88.50 122 GLY A N 1
ATOM 941 C CA . GLY A 1 122 ? -4.857 -7.810 2.247 1.00 88.50 122 GLY A CA 1
ATOM 942 C C . GLY A 1 122 ? -4.519 -6.702 1.258 1.00 88.50 122 GLY A C 1
ATOM 943 O O . GLY A 1 122 ? -5.266 -5.733 1.108 1.00 88.50 122 GLY A O 1
ATOM 944 N N . ILE A 1 123 ? -3.382 -6.869 0.578 1.00 90.88 123 ILE A N 1
ATOM 945 C CA . ILE A 1 123 ? -3.014 -6.112 -0.623 1.00 90.88 123 ILE A CA 1
ATOM 946 C C . ILE A 1 123 ? -3.120 -7.061 -1.816 1.00 90.88 123 ILE A C 1
ATOM 948 O O . ILE A 1 123 ? -2.567 -8.158 -1.793 1.00 90.88 123 ILE A O 1
ATOM 952 N N . PHE A 1 124 ? -3.825 -6.639 -2.857 1.00 89.88 124 PHE A N 1
ATOM 953 C CA . PHE A 1 124 ? -4.086 -7.418 -4.061 1.00 89.88 124 PHE A C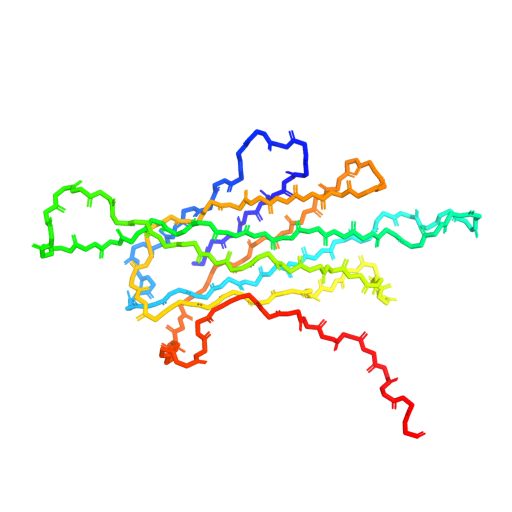A 1
ATOM 954 C C . PHE A 1 124 ? -3.481 -6.696 -5.253 1.00 89.88 124 PHE A C 1
ATOM 956 O O . PHE A 1 124 ? -3.827 -5.541 -5.499 1.00 89.88 124 PHE A O 1
ATOM 963 N N . VAL A 1 125 ? -2.589 -7.362 -5.984 1.00 89.06 125 VAL A N 1
ATOM 964 C CA . VAL A 1 125 ? -2.020 -6.819 -7.222 1.00 89.06 125 VAL A CA 1
ATOM 965 C C . VAL A 1 125 ? -3.099 -6.827 -8.300 1.00 89.06 125 VAL A C 1
ATOM 967 O O . VAL A 1 125 ? -3.789 -7.828 -8.489 1.00 89.06 125 VAL A O 1
ATOM 970 N N . VAL A 1 126 ? -3.262 -5.706 -8.997 1.00 85.00 126 VAL A N 1
ATOM 971 C CA . VAL A 1 126 ? -4.184 -5.611 -10.129 1.00 85.00 126 VAL A CA 1
ATOM 972 C C . VAL A 1 126 ? -3.432 -6.022 -11.386 1.00 85.00 126 VAL A C 1
ATOM 974 O O . VAL A 1 126 ? -2.540 -5.316 -11.856 1.00 85.00 126 VAL A O 1
ATOM 977 N N . GLU A 1 127 ? -3.790 -7.183 -11.925 1.00 76.62 127 GLU A N 1
ATOM 978 C CA . GLU A 1 127 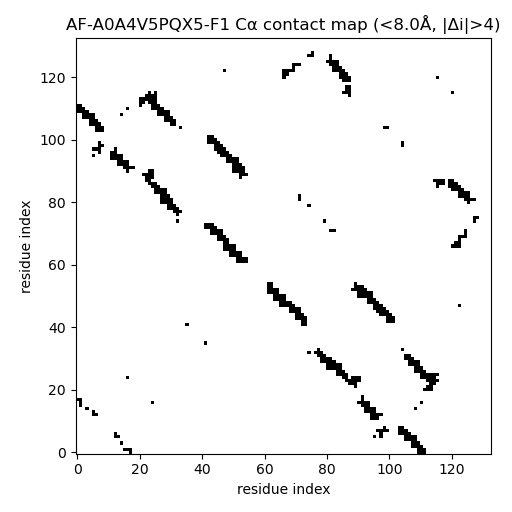? -3.245 -7.667 -13.188 1.00 76.62 127 GLU A CA 1
ATOM 979 C C . GLU A 1 127 ? -3.792 -6.823 -14.342 1.00 76.62 127 GLU A C 1
ATOM 981 O O . GLU A 1 127 ? -4.953 -6.933 -14.742 1.00 76.62 127 GLU A O 1
ATOM 986 N N . HIS A 1 128 ? -2.940 -5.971 -14.901 1.00 67.25 128 HIS A N 1
ATOM 987 C CA . HIS A 1 128 ? -3.206 -5.309 -16.167 1.00 67.25 128 HIS A CA 1
ATOM 988 C C . HIS A 1 128 ? -2.543 -6.148 -17.256 1.00 67.25 128 HIS A C 1
ATOM 990 O O . HIS A 1 128 ? -1.324 -6.246 -17.269 1.00 67.25 128 HIS A O 1
ATOM 996 N N . GLY A 1 129 ? -3.331 -6.791 -18.125 1.00 59.88 129 GLY A N 1
ATOM 997 C CA . GLY A 1 129 ? -2.843 -7.598 -19.248 1.00 59.88 129 GLY A CA 1
ATOM 998 C C . GLY A 1 129 ? -3.964 -8.249 -20.061 1.00 59.88 129 GLY A C 1
ATOM 999 O O . GLY A 1 129 ? -4.956 -8.715 -19.504 1.00 59.88 129 GLY A O 1
ATOM 1000 N N . LEU A 1 130 ? -3.800 -8.301 -21.390 1.00 51.50 130 LEU A N 1
ATOM 1001 C CA . LEU A 1 130 ? -4.568 -9.207 -22.248 1.00 51.50 130 LEU A CA 1
ATOM 1002 C C . LEU A 1 130 ? -4.159 -10.630 -21.861 1.00 51.50 130 LEU A C 1
ATOM 1004 O O . LEU A 1 130 ? -3.063 -11.064 -22.219 1.00 51.50 130 LEU A O 1
ATOM 1008 N N . LYS A 1 131 ? -5.012 -11.361 -21.134 1.00 46.81 131 LYS A N 1
ATOM 1009 C CA . LYS A 1 131 ? -4.873 -12.818 -21.045 1.00 46.81 131 LYS A CA 1
ATOM 1010 C C . LYS A 1 131 ? -4.846 -13.349 -22.478 1.00 46.81 131 LYS A C 1
ATOM 1012 O O . LYS A 1 131 ? -5.875 -13.351 -23.148 1.00 46.81 131 LYS A O 1
ATOM 1017 N N . LYS A 1 132 ? -3.674 -13.764 -22.964 1.00 43.72 132 LYS A N 1
ATOM 1018 C CA . LYS A 1 132 ? -3.605 -14.690 -24.092 1.00 43.72 132 LYS A CA 1
ATOM 1019 C C . LYS A 1 132 ? -4.183 -16.005 -23.577 1.00 43.72 132 LYS A C 1
ATOM 1021 O O . LYS A 1 132 ? -3.515 -16.707 -22.822 1.00 43.72 132 LYS A O 1
ATOM 1026 N N . GLY A 1 133 ? -5.460 -16.228 -23.879 1.00 45.00 133 GLY A N 1
ATOM 1027 C CA . GLY A 1 133 ? -5.998 -17.579 -23.999 1.00 45.00 133 GLY A CA 1
ATOM 1028 C C . GLY A 1 133 ? -5.407 -18.257 -25.224 1.00 45.00 133 GLY A C 1
ATOM 1029 O O . GLY A 1 133 ? -5.049 -17.522 -26.176 1.00 45.00 133 GLY A O 1
#

Radius of gyration: 15.65 Å; Cα contacts (8 Å, |Δi|>4): 315; chains: 1; bounding box: 36×29×49 Å

Foldseek 3Di:
DDKDKDKQPDPWDKDFDDPPLPFWKKKWKKFFADDDDPPDDAKKKKKWKKFFADDPPVPDDTDIDTADIDIFDDDPDRMDTFKMAIDQGHTGMIIMNMHMPPPMTMIMMDMHRDHDDPVRGHMDTDDDDDPPD

Secondary structure (DSSP, 8-state):
-EEEEEETT-S-EEEEPPTTSTT-EEEEEEEEPPPPPTTSPPP-EEEEEEEEE--SSS-SSPEEEEEEEEEE---SSSEEEEEEEE-SS-EEEEEEEEEESSS--EEEEEEEE----GGG-EEEE---S----

Mean predicted aligned error: 6.88 Å

pLDDT: mean 81.9, std 11.15, range [43.72, 93.44]

Sequence (133 aa):
MSVAEIDSEARQNIVETDPLFGASTHCIVIMEQPPLVADQPPPQWRVSATLTLRDNVLGKNPVQADLPTVVVGPLIHKRQVVAMAKYPARVERWSFRFESDAGRATARVWLHPGTSPVTECGIFVVEHGLKKG

Nearest PDB structures (foldseek):
  6cpr-assembly1_A  TM=4.621E-01  e=2.207E-01  Homo sapiens
  4yci-assembly1_B  TM=3.992E-01  e=2.637E+00  Mus musculus
  1cf1-assembly1_A  TM=2.212E-01  e=2.243E+00  Bos taurus
  1cf1-assembly3_C  TM=2.192E-01  e=2.783E+00  Bos taurus

Organism: NCBI:txid889272